Protein AF-A0A7S3LB18-F1 (afdb_monomer_lite)

pLDDT: mean 80.27, std 8.4, range [45.56, 90.56]

Radius of gyration: 12.72 Å; chains: 1; bounding box: 34×24×32 Å

Organism: NCBI:txid265554

Structure (mmCIF, N/CA/C/O backbone):
data_AF-A0A7S3LB18-F1
#
_entry.id   AF-A0A7S3LB18-F1
#
loop_
_atom_site.group_PDB
_atom_site.id
_atom_site.type_symbol
_atom_site.label_atom_id
_atom_site.label_alt_id
_atom_site.label_comp_id
_atom_site.label_asym_id
_atom_site.label_entity_id
_atom_site.label_seq_id
_atom_site.pdbx_PDB_ins_code
_atom_site.Cartn_x
_atom_site.Cartn_y
_atom_site.Cartn_z
_atom_site.occupancy
_atom_site.B_iso_or_equiv
_atom_site.auth_seq_id
_atom_site.auth_comp_id
_atom_site.auth_asym_id
_atom_site.auth_atom_id
_atom_site.pdbx_PDB_model_num
ATOM 1 N N . GLY A 1 1 ? -4.037 -10.717 -21.284 1.00 45.56 1 GLY A N 1
ATOM 2 C CA . GLY A 1 1 ? -3.456 -11.431 -20.132 1.00 45.56 1 GLY A CA 1
ATOM 3 C C . GLY A 1 1 ? -3.659 -10.676 -18.831 1.00 45.56 1 GLY A C 1
ATOM 4 O O . GLY A 1 1 ? -4.539 -11.046 -18.074 1.00 45.56 1 GLY A O 1
ATOM 5 N N . GLY A 1 2 ? -2.895 -9.603 -18.587 1.00 52.50 2 GLY A N 1
ATOM 6 C CA . GLY A 1 2 ? -2.781 -8.976 -17.255 1.00 52.50 2 GLY A CA 1
ATOM 7 C C . GLY A 1 2 ? -4.019 -8.276 -16.673 1.00 52.50 2 GLY A C 1
ATOM 8 O O . GLY A 1 2 ? -4.169 -8.262 -15.459 1.00 52.50 2 GLY A O 1
ATOM 9 N N . ALA A 1 3 ? -4.931 -7.747 -17.496 1.00 58.09 3 ALA A N 1
ATOM 10 C CA . ALA A 1 3 ? -6.098 -7.000 -17.000 1.00 58.09 3 ALA A CA 1
ATOM 11 C C . ALA A 1 3 ? -7.123 -7.873 -16.247 1.00 58.09 3 ALA A C 1
ATOM 13 O O . ALA A 1 3 ? -7.720 -7.418 -15.281 1.00 58.09 3 ALA A O 1
ATOM 14 N N . LYS A 1 4 ? -7.291 -9.143 -16.647 1.00 61.88 4 LYS A N 1
ATOM 15 C CA . LYS A 1 4 ? -8.237 -10.064 -15.988 1.00 61.88 4 LYS A CA 1
ATOM 16 C C . LYS A 1 4 ? -7.759 -10.493 -14.597 1.00 61.88 4 LYS A C 1
ATOM 18 O O . LYS A 1 4 ? -8.568 -10.642 -13.694 1.00 61.88 4 LYS A O 1
ATOM 23 N N . GLY A 1 5 ? -6.446 -10.662 -14.426 1.00 68.81 5 GLY A N 1
ATOM 24 C CA . GLY A 1 5 ? -5.862 -11.037 -13.136 1.00 68.81 5 GLY A CA 1
ATOM 25 C C . GLY A 1 5 ? -5.964 -9.919 -12.102 1.00 68.81 5 GLY A C 1
ATOM 26 O O . GLY A 1 5 ? -6.231 -10.196 -10.941 1.00 68.81 5 GLY A O 1
ATOM 27 N N . LEU A 1 6 ? -5.805 -8.658 -12.5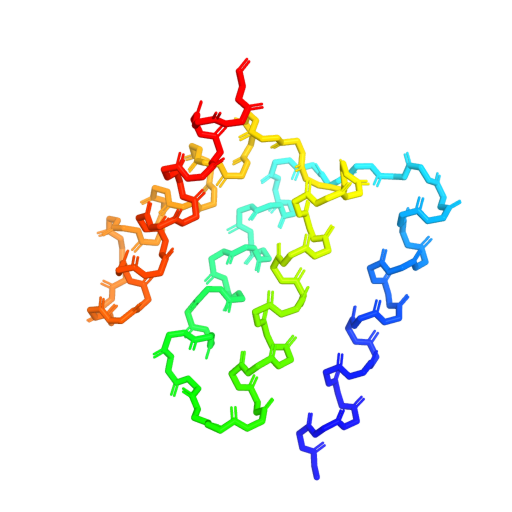20 1.00 71.44 6 LEU A N 1
ATOM 28 C CA . LEU A 1 6 ? -5.922 -7.537 -11.589 1.00 71.44 6 LEU A CA 1
ATOM 29 C C . LEU A 1 6 ? -7.367 -7.262 -11.160 1.00 71.44 6 LEU A C 1
ATOM 31 O O . LEU A 1 6 ? -7.590 -6.943 -9.997 1.00 71.44 6 LEU A O 1
ATOM 35 N N . GLY A 1 7 ? -8.332 -7.451 -12.067 1.00 77.31 7 GLY A N 1
ATOM 36 C CA . GLY A 1 7 ? -9.755 -7.378 -11.726 1.00 77.31 7 GLY A CA 1
ATOM 37 C C . GLY A 1 7 ? -10.140 -8.400 -10.654 1.00 77.31 7 GLY A C 1
ATOM 38 O O . GLY A 1 7 ? -10.771 -8.040 -9.669 1.00 77.31 7 GLY A O 1
ATOM 39 N N . LEU A 1 8 ? -9.647 -9.639 -10.762 1.00 81.06 8 LEU A N 1
ATOM 40 C CA . LEU A 1 8 ? -9.870 -10.660 -9.732 1.00 81.06 8 LEU A CA 1
ATOM 41 C C . LEU A 1 8 ? -9.276 -10.257 -8.370 1.00 81.06 8 LEU A C 1
ATOM 43 O O . LEU A 1 8 ? -9.883 -10.495 -7.332 1.00 81.06 8 LEU A O 1
ATOM 47 N N . VAL A 1 9 ? -8.095 -9.631 -8.355 1.00 81.44 9 VAL A N 1
ATOM 48 C CA . VAL A 1 9 ? -7.473 -9.144 -7.111 1.00 81.44 9 VAL A CA 1
ATOM 49 C C . VAL A 1 9 ? -8.319 -8.039 -6.468 1.00 81.44 9 VAL A C 1
ATOM 51 O O . VAL A 1 9 ? -8.518 -8.056 -5.254 1.00 81.44 9 VAL A O 1
ATOM 54 N N . GLN A 1 10 ? -8.857 -7.113 -7.267 1.00 81.69 10 GLN A N 1
ATOM 55 C CA . GLN A 1 10 ? -9.787 -6.088 -6.782 1.00 81.69 10 GLN A CA 1
ATOM 56 C C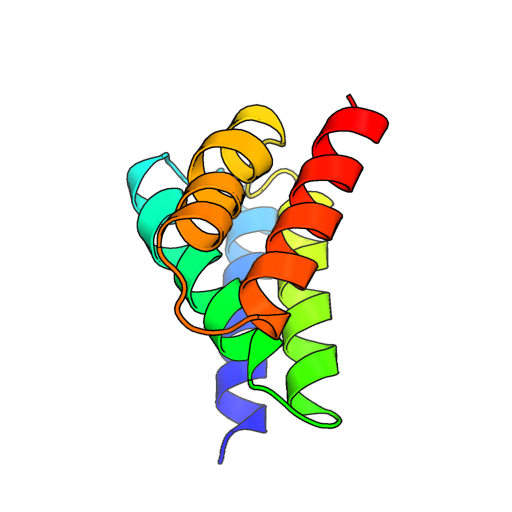 . GLN A 1 10 ? -11.065 -6.715 -6.213 1.00 81.69 10 GLN A C 1
ATOM 58 O O . GLN A 1 10 ? -11.468 -6.368 -5.105 1.00 81.69 10 GLN A O 1
ATOM 63 N N . GLU A 1 11 ? -11.665 -7.678 -6.917 1.00 85.19 11 GLU A N 1
ATOM 64 C CA . GLU A 1 11 ? -12.855 -8.403 -6.453 1.00 85.19 11 GLU A CA 1
ATOM 65 C C . GLU A 1 11 ? -12.613 -9.116 -5.118 1.00 85.19 11 GLU A C 1
ATOM 67 O O . GLU A 1 11 ? -13.455 -9.045 -4.223 1.00 85.19 11 GLU A O 1
ATOM 72 N N . VAL A 1 12 ? -11.446 -9.748 -4.943 1.00 86.50 12 VAL A N 1
ATOM 73 C CA . VAL A 1 12 ? -11.072 -10.380 -3.670 1.00 86.50 12 VAL A CA 1
ATOM 74 C C . VAL A 1 12 ? -10.993 -9.343 -2.552 1.00 86.50 12 VAL A C 1
ATOM 76 O O . VAL A 1 12 ? -11.564 -9.569 -1.489 1.00 86.50 12 VAL A O 1
ATOM 79 N N . PHE A 1 13 ? -10.350 -8.192 -2.764 1.00 85.62 13 PHE A N 1
ATOM 80 C CA . PHE A 1 13 ? -10.291 -7.161 -1.721 1.00 85.62 13 PHE A CA 1
ATOM 81 C C . PHE A 1 13 ? -11.660 -6.579 -1.392 1.00 85.62 13 PHE A C 1
ATOM 83 O O . PHE A 1 13 ? -11.980 -6.447 -0.213 1.00 85.62 13 PHE A O 1
ATOM 90 N N . HIS A 1 14 ? -12.501 -6.319 -2.392 1.00 83.88 14 HIS A N 1
ATOM 91 C CA . HIS A 1 14 ? -13.879 -5.895 -2.151 1.00 83.88 14 HIS A CA 1
ATOM 92 C C . HIS A 1 14 ? -14.676 -6.943 -1.370 1.00 83.88 14 HIS A C 1
ATOM 94 O O . HIS A 1 14 ? -15.427 -6.591 -0.461 1.00 83.88 14 HIS A O 1
ATOM 100 N N . PHE A 1 15 ? -14.482 -8.228 -1.666 1.00 87.25 15 PHE A N 1
ATOM 101 C CA . PHE A 1 15 ? -15.111 -9.311 -0.918 1.00 87.25 15 PHE A CA 1
ATOM 102 C C . PHE A 1 15 ? -14.647 -9.358 0.547 1.00 87.25 15 PHE A C 1
ATOM 104 O O . PHE A 1 15 ? -15.474 -9.517 1.445 1.00 87.25 15 PHE A O 1
ATOM 111 N N . LEU A 1 16 ? -13.344 -9.200 0.809 1.00 86.50 16 LEU A N 1
ATOM 112 C CA . LEU A 1 16 ? -12.800 -9.179 2.174 1.00 86.50 16 LEU A CA 1
ATOM 113 C C . LEU A 1 16 ? -13.300 -7.965 2.969 1.00 86.50 16 LEU A C 1
ATOM 115 O O . LEU A 1 16 ? -13.707 -8.114 4.121 1.00 86.50 16 LEU A O 1
ATOM 119 N N . VAL A 1 17 ? -13.351 -6.797 2.325 1.00 85.44 17 VAL A N 1
ATOM 120 C CA . VAL A 1 17 ? -13.941 -5.571 2.881 1.00 85.44 17 VAL A CA 1
ATOM 121 C C . VAL A 1 17 ? -15.409 -5.785 3.241 1.00 85.44 17 VAL A C 1
ATOM 123 O O . VAL A 1 17 ? -15.819 -5.477 4.356 1.00 85.44 17 VAL A O 1
ATOM 126 N N . ALA A 1 18 ? -16.203 -6.379 2.345 1.00 86.25 18 ALA A N 1
ATOM 127 C CA . ALA A 1 18 ? -17.619 -6.653 2.595 1.00 86.25 18 ALA A CA 1
ATOM 128 C C . ALA A 1 18 ? -17.853 -7.616 3.776 1.00 86.25 18 ALA A C 1
ATOM 130 O O . ALA A 1 18 ? -18.945 -7.657 4.340 1.00 86.25 18 ALA A O 1
ATOM 131 N N . ARG A 1 19 ? -16.834 -8.394 4.162 1.00 88.19 19 ARG A N 1
ATOM 132 C CA . ARG A 1 19 ? -16.850 -9.284 5.331 1.00 88.19 19 ARG A CA 1
ATOM 133 C C . ARG A 1 19 ? -16.354 -8.611 6.616 1.00 88.19 19 ARG A C 1
ATOM 135 O O . ARG A 1 19 ? -16.326 -9.283 7.643 1.00 88.19 19 ARG A O 1
ATOM 142 N N . GLY A 1 20 ? -15.951 -7.338 6.567 1.00 84.38 20 GLY A N 1
ATOM 143 C CA . GLY A 1 20 ? -15.359 -6.627 7.704 1.00 84.38 20 GLY A CA 1
ATOM 144 C C . GLY A 1 20 ? -14.040 -7.247 8.170 1.00 84.38 20 GLY A C 1
ATOM 145 O O . GLY A 1 20 ? -13.709 -7.186 9.351 1.00 84.38 20 GLY A O 1
ATOM 146 N N . ARG A 1 21 ? -13.320 -7.926 7.267 1.00 85.75 21 ARG A N 1
ATOM 147 C CA . ARG A 1 21 ? -12.058 -8.586 7.598 1.00 85.75 21 ARG A CA 1
ATOM 148 C C . ARG A 1 21 ? -10.917 -7.586 7.474 1.00 85.75 21 ARG A C 1
ATOM 150 O O . ARG A 1 21 ? -10.744 -6.996 6.415 1.00 85.75 21 ARG A O 1
ATOM 157 N N . GLU A 1 22 ? -10.084 -7.496 8.500 1.00 87.12 22 GLU A N 1
ATOM 158 C CA . GLU A 1 22 ? -8.772 -6.856 8.407 1.00 87.12 22 GLU A CA 1
ATOM 159 C C . GLU A 1 22 ? -7.701 -7.874 8.002 1.00 87.12 22 GLU A C 1
ATOM 161 O O . GLU A 1 22 ? -7.754 -9.039 8.407 1.00 87.12 22 GLU A O 1
ATOM 166 N N . LEU A 1 23 ? -6.702 -7.434 7.237 1.00 86.44 23 LEU A N 1
ATOM 167 C CA . LEU A 1 23 ? -5.484 -8.212 7.044 1.00 86.44 23 LEU A CA 1
ATOM 168 C C . LEU A 1 23 ? -4.647 -8.203 8.327 1.00 86.44 23 LEU A C 1
ATOM 170 O O . LEU A 1 23 ? -4.477 -7.161 8.981 1.00 86.44 23 LEU A O 1
ATOM 174 N N . ASP A 1 24 ? -4.093 -9.365 8.658 1.00 86.44 24 ASP A N 1
ATOM 175 C CA . ASP A 1 24 ? -3.130 -9.489 9.747 1.00 86.44 24 ASP A CA 1
ATOM 176 C C . ASP A 1 24 ? -1.727 -9.006 9.329 1.00 86.44 24 ASP A C 1
ATOM 178 O O . ASP A 1 24 ? -1.472 -8.638 8.176 1.00 86.44 24 ASP A O 1
ATOM 182 N N . ASP A 1 25 ? -0.800 -8.967 10.286 1.00 83.81 25 ASP A N 1
ATOM 183 C CA . ASP A 1 25 ? 0.553 -8.460 10.051 1.00 83.81 25 ASP A CA 1
ATOM 184 C C . ASP A 1 25 ? 1.320 -9.315 9.026 1.00 83.81 25 ASP A C 1
ATOM 186 O O . ASP A 1 25 ? 2.077 -8.773 8.217 1.00 83.81 25 ASP A O 1
ATOM 190 N N . ALA A 1 26 ? 1.115 -10.637 9.016 1.00 87.19 26 ALA A N 1
ATOM 191 C CA . ALA A 1 26 ? 1.796 -11.549 8.098 1.00 87.19 26 ALA A CA 1
ATOM 192 C C . ALA A 1 26 ? 1.306 -11.355 6.659 1.00 87.19 26 ALA A C 1
ATOM 194 O O . ALA A 1 26 ? 2.110 -11.255 5.728 1.00 87.19 26 ALA A O 1
ATOM 195 N N . GLU A 1 27 ? -0.004 -11.224 6.479 1.00 87.44 27 GLU A N 1
ATOM 196 C CA . GLU A 1 27 ? -0.623 -10.911 5.197 1.00 87.44 27 GLU A CA 1
ATOM 197 C C . GLU A 1 27 ? -0.168 -9.545 4.683 1.00 87.44 27 GLU A C 1
ATOM 199 O O . GLU A 1 27 ? 0.222 -9.422 3.519 1.00 87.44 27 GLU A O 1
ATOM 204 N N . CYS A 1 28 ? -0.129 -8.531 5.553 1.00 84.94 28 CYS A N 1
ATOM 205 C CA . CYS A 1 28 ? 0.357 -7.197 5.203 1.00 84.94 28 CYS A CA 1
ATOM 206 C C . CYS A 1 28 ? 1.827 -7.212 4.762 1.00 84.94 28 CYS A C 1
ATOM 208 O O . CYS A 1 28 ? 2.164 -6.583 3.756 1.00 84.94 28 CYS A O 1
ATOM 210 N N . MET A 1 29 ? 2.693 -7.949 5.469 1.00 84.81 29 MET A N 1
ATOM 211 C CA . MET A 1 29 ? 4.123 -8.067 5.145 1.00 84.81 29 MET A CA 1
ATOM 212 C C . MET A 1 29 ? 4.391 -8.703 3.781 1.00 84.81 29 MET A C 1
ATOM 214 O O . MET A 1 29 ? 5.428 -8.434 3.176 1.00 84.81 29 MET A O 1
ATOM 218 N N . ILE A 1 30 ? 3.485 -9.544 3.289 1.00 86.31 30 ILE A N 1
ATOM 219 C CA . ILE A 1 30 ? 3.633 -10.203 1.988 1.00 86.31 30 ILE A CA 1
ATOM 220 C C . ILE A 1 30 ? 2.992 -9.349 0.896 1.00 86.31 30 ILE A C 1
ATOM 222 O O . ILE A 1 30 ? 3.613 -9.025 -0.119 1.00 86.31 30 ILE A O 1
ATOM 226 N N . LEU A 1 31 ? 1.729 -8.990 1.105 1.00 84.94 31 LEU A N 1
ATOM 227 C CA . LEU A 1 31 ? 0.864 -8.456 0.069 1.00 84.94 31 LEU A CA 1
ATOM 228 C C . LEU A 1 31 ? 1.234 -7.016 -0.300 1.00 84.94 31 LEU A C 1
ATOM 230 O O . LEU A 1 31 ? 1.293 -6.671 -1.481 1.00 84.94 31 LEU A O 1
ATOM 234 N N . ILE A 1 32 ? 1.511 -6.173 0.696 1.00 84.94 32 ILE A N 1
ATOM 235 C CA . ILE A 1 32 ? 1.726 -4.742 0.465 1.00 84.94 32 ILE A CA 1
ATOM 236 C C . ILE A 1 32 ? 3.061 -4.466 -0.220 1.00 84.94 32 ILE A C 1
ATOM 238 O O . ILE A 1 32 ? 3.047 -3.789 -1.254 1.00 84.94 32 ILE A O 1
ATOM 242 N N . PRO A 1 33 ? 4.198 -5.018 0.246 1.00 87.50 33 PRO A N 1
ATOM 243 C CA . PRO A 1 33 ? 5.454 -4.854 -0.467 1.00 87.50 33 PRO A CA 1
ATOM 244 C C . PRO A 1 33 ? 5.377 -5.359 -1.904 1.00 87.50 33 PRO A C 1
ATOM 246 O O . PRO A 1 33 ? 5.817 -4.669 -2.820 1.00 87.50 33 PRO A O 1
ATOM 249 N N . PHE A 1 34 ? 4.730 -6.508 -2.126 1.00 87.19 34 PHE A N 1
ATOM 250 C CA . PHE A 1 34 ? 4.528 -7.040 -3.469 1.00 87.19 34 PHE A CA 1
ATOM 251 C C . PHE A 1 34 ? 3.759 -6.064 -4.373 1.00 87.19 34 PHE A C 1
ATOM 253 O O . PHE A 1 34 ? 4.202 -5.782 -5.489 1.00 87.19 34 PHE A O 1
ATOM 260 N N . LEU A 1 35 ? 2.630 -5.525 -3.907 1.00 85.44 35 LEU A N 1
ATOM 261 C CA . LEU A 1 35 ? 1.810 -4.597 -4.689 1.00 85.44 35 LEU A CA 1
ATOM 262 C C . LEU A 1 35 ? 2.558 -3.300 -5.009 1.00 85.44 35 LEU A C 1
ATOM 264 O O . LEU A 1 35 ? 2.524 -2.851 -6.155 1.00 85.44 35 LEU A O 1
ATOM 268 N N . ILE A 1 36 ? 3.278 -2.733 -4.038 1.00 86.50 36 ILE A N 1
ATOM 269 C CA . ILE A 1 36 ? 4.064 -1.508 -4.234 1.00 86.50 36 ILE A CA 1
ATOM 270 C C . ILE A 1 36 ? 5.211 -1.748 -5.224 1.00 86.50 36 ILE A C 1
ATOM 272 O O . ILE A 1 36 ? 5.427 -0.931 -6.120 1.00 86.50 36 ILE A O 1
ATOM 276 N N . GLU A 1 37 ? 5.912 -2.878 -5.124 1.00 86.81 37 GLU A N 1
ATOM 277 C CA . GLU A 1 37 ? 6.985 -3.252 -6.054 1.00 86.81 37 GLU A CA 1
ATOM 278 C C . GLU A 1 37 ? 6.468 -3.393 -7.488 1.00 86.81 37 GLU A C 1
ATOM 280 O O . GLU A 1 37 ? 7.032 -2.836 -8.438 1.00 86.81 37 GLU A O 1
ATOM 285 N N . LYS A 1 38 ? 5.336 -4.087 -7.662 1.00 85.44 38 LYS A N 1
ATOM 286 C CA . LYS A 1 38 ? 4.702 -4.210 -8.979 1.00 85.44 38 LYS A CA 1
ATOM 287 C C . LYS A 1 38 ? 4.208 -2.862 -9.493 1.00 85.44 38 LYS A C 1
ATOM 289 O O . LYS A 1 38 ? 4.392 -2.582 -10.677 1.00 85.44 38 LYS A O 1
ATOM 294 N N . ALA A 1 39 ? 3.660 -2.007 -8.632 1.00 83.50 39 ALA A N 1
ATOM 295 C CA . ALA A 1 39 ? 3.178 -0.681 -9.010 1.00 83.50 39 ALA A CA 1
ATOM 296 C C . ALA A 1 39 ? 4.325 0.254 -9.418 1.00 83.50 39 ALA A C 1
ATOM 298 O O . ALA A 1 39 ? 4.211 0.976 -10.409 1.00 83.50 39 ALA A O 1
ATOM 299 N N . GLY A 1 40 ? 5.456 0.201 -8.708 1.00 81.62 40 GLY A N 1
ATOM 300 C CA . GLY A 1 40 ? 6.651 0.990 -9.007 1.00 81.62 40 GLY A CA 1
ATOM 301 C C . GLY A 1 40 ? 7.287 0.647 -10.360 1.00 81.62 40 GLY A C 1
ATOM 302 O O . GLY A 1 40 ? 7.840 1.529 -11.024 1.00 81.62 40 GLY A O 1
ATOM 303 N N . GLY A 1 41 ? 7.186 -0.615 -10.791 1.00 80.50 41 GLY A N 1
ATOM 304 C CA . GLY A 1 41 ? 7.655 -1.084 -12.101 1.00 80.50 41 GLY A CA 1
ATOM 305 C C . GLY A 1 41 ? 6.630 -0.976 -13.240 1.00 80.50 41 GLY A C 1
ATOM 306 O O . GLY A 1 41 ? 7.006 -1.040 -14.414 1.00 80.50 41 GLY A O 1
ATOM 307 N N . ALA A 1 42 ? 5.345 -0.810 -12.920 1.00 82.88 42 ALA A N 1
ATOM 308 C CA . ALA A 1 42 ? 4.247 -0.803 -13.883 1.00 82.88 42 ALA A CA 1
ATOM 309 C C . ALA A 1 42 ? 4.186 0.474 -14.744 1.00 82.88 42 ALA A C 1
ATOM 311 O O . ALA A 1 42 ? 4.592 1.564 -14.333 1.00 82.88 42 ALA A O 1
ATOM 312 N N . LYS A 1 43 ? 3.618 0.355 -15.953 1.00 80.12 43 LYS A N 1
ATOM 313 C CA . LYS A 1 43 ? 3.364 1.476 -16.877 1.00 80.12 43 LYS A CA 1
ATOM 314 C C . LYS A 1 43 ? 1.915 1.468 -17.373 1.00 80.12 43 LYS A C 1
ATOM 316 O O . LYS A 1 43 ? 1.321 0.403 -17.543 1.00 80.12 43 LYS A O 1
ATOM 321 N N . GLY A 1 44 ? 1.385 2.659 -17.661 1.00 80.00 44 GLY A N 1
ATOM 322 C CA . GLY A 1 44 ? 0.034 2.857 -18.197 1.00 80.00 44 GLY A CA 1
ATOM 323 C C . GLY A 1 44 ? -1.052 2.265 -17.295 1.00 80.00 44 GLY A C 1
ATOM 324 O O . GLY A 1 44 ? -0.881 2.209 -16.082 1.00 80.00 44 GLY A O 1
ATOM 325 N N . ARG A 1 45 ? -2.114 1.729 -17.908 1.00 73.81 45 ARG A N 1
ATOM 326 C CA . ARG A 1 45 ? -3.306 1.197 -17.217 1.00 73.81 45 ARG A CA 1
ATOM 327 C C . ARG A 1 45 ? -3.018 0.193 -16.096 1.00 73.81 45 ARG A C 1
ATOM 329 O O . ARG A 1 45 ? -3.764 0.121 -15.133 1.00 73.81 45 ARG A O 1
ATOM 336 N N . PHE A 1 46 ? -1.937 -0.581 -16.198 1.00 75.44 46 PHE A N 1
ATOM 337 C CA . PHE A 1 46 ? -1.575 -1.552 -15.161 1.00 75.44 46 PHE A CA 1
ATOM 338 C C . PHE A 1 46 ? -1.096 -0.874 -13.869 1.00 75.44 46 PHE A C 1
ATOM 340 O O . PHE A 1 46 ? -1.335 -1.383 -12.780 1.00 75.44 46 PHE A O 1
ATOM 347 N N . ARG A 1 47 ? -0.443 0.289 -13.988 1.00 78.69 47 ARG A N 1
ATOM 348 C CA . ARG A 1 47 ? -0.063 1.112 -12.837 1.00 78.69 47 ARG A CA 1
ATOM 349 C C . ARG A 1 47 ? -1.300 1.712 -12.181 1.00 78.69 47 ARG A C 1
ATOM 351 O O . ARG A 1 47 ? -1.397 1.663 -10.963 1.00 78.69 47 ARG A O 1
ATOM 358 N N . ASP A 1 48 ? -2.231 2.227 -12.978 1.00 80.62 48 ASP A N 1
ATOM 359 C CA . ASP A 1 48 ? -3.442 2.880 -12.470 1.00 80.62 48 ASP A CA 1
ATOM 360 C C . ASP A 1 48 ? -4.292 1.902 -11.651 1.00 80.62 48 ASP A C 1
ATOM 362 O O . ASP A 1 48 ? -4.637 2.189 -10.510 1.00 80.62 48 ASP A O 1
ATOM 366 N N . SER A 1 49 ? -4.512 0.690 -12.167 1.00 78.19 49 SER A N 1
ATOM 367 C CA . SER A 1 49 ? -5.260 -0.342 -11.443 1.00 78.19 49 SER A CA 1
ATOM 368 C C . SER A 1 49 ? -4.532 -0.850 -10.184 1.00 78.19 49 SER A C 1
ATOM 370 O O . SER A 1 49 ? -5.172 -1.218 -9.201 1.00 78.19 49 SER A O 1
ATOM 372 N N . LEU A 1 50 ? -3.192 -0.843 -10.158 1.00 76.6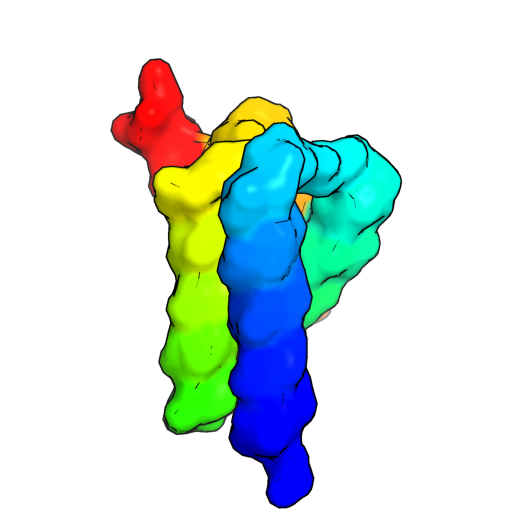9 50 LEU A N 1
ATOM 373 C CA . LEU A 1 50 ? -2.433 -1.154 -8.939 1.00 76.69 50 LEU A CA 1
ATOM 374 C C . LEU A 1 50 ? -2.528 -0.034 -7.895 1.00 76.69 50 LEU A C 1
ATOM 376 O O . LEU A 1 50 ? -2.628 -0.319 -6.704 1.00 76.69 50 LEU A O 1
ATOM 380 N N . LEU A 1 51 ? -2.523 1.229 -8.322 1.00 78.00 51 LEU A N 1
ATOM 381 C CA . LEU A 1 51 ? -2.742 2.365 -7.425 1.00 78.00 51 LEU A CA 1
ATOM 382 C C . LEU A 1 51 ? -4.165 2.364 -6.858 1.00 78.00 51 LEU A C 1
ATOM 384 O O . LEU A 1 51 ? -4.351 2.678 -5.685 1.00 78.00 51 LEU A O 1
ATOM 388 N N . GLU A 1 52 ? -5.152 1.949 -7.649 1.00 82.62 52 GLU A N 1
ATOM 389 C CA . GLU A 1 52 ? -6.529 1.755 -7.195 1.00 82.62 52 GLU A CA 1
ATOM 390 C C . GLU A 1 52 ? -6.625 0.663 -6.122 1.00 82.62 52 GLU A C 1
ATOM 392 O O . GLU A 1 52 ? -7.221 0.891 -5.073 1.00 82.62 52 GLU A O 1
ATOM 397 N N . ILE A 1 53 ? -5.951 -0.478 -6.314 1.00 79.12 53 ILE A N 1
ATOM 398 C CA . ILE A 1 53 ? -5.844 -1.522 -5.282 1.00 79.12 53 ILE A CA 1
ATOM 399 C C . ILE A 1 53 ? -5.253 -0.953 -3.987 1.00 79.12 53 ILE A C 1
ATOM 401 O O . ILE A 1 53 ? -5.802 -1.162 -2.909 1.00 79.12 53 ILE A O 1
ATOM 405 N N . VAL A 1 54 ? -4.153 -0.204 -4.081 1.00 76.75 54 VAL A N 1
ATOM 406 C CA . VAL A 1 54 ? -3.527 0.420 -2.908 1.00 76.75 54 VAL A CA 1
ATOM 407 C C . VAL A 1 54 ? -4.469 1.427 -2.231 1.00 76.75 54 VAL A C 1
ATOM 409 O O . VAL A 1 54 ? -4.484 1.527 -1.005 1.00 76.75 54 VAL A O 1
ATOM 412 N N . SER A 1 55 ? -5.294 2.139 -3.002 1.00 78.56 55 SER A N 1
ATOM 413 C CA . SER A 1 55 ? -6.332 3.030 -2.473 1.00 78.56 55 SER A CA 1
ATOM 414 C C . SER A 1 55 ? -7.425 2.268 -1.717 1.00 78.56 55 SER A C 1
ATOM 416 O O . SER A 1 55 ? -7.811 2.677 -0.620 1.00 78.56 55 SER A O 1
ATOM 418 N N . VAL A 1 56 ? -7.883 1.125 -2.242 1.00 77.25 56 VAL A N 1
ATOM 419 C CA . VAL A 1 56 ? -8.863 0.253 -1.566 1.00 77.25 56 VAL A CA 1
ATOM 420 C C . VAL A 1 56 ? -8.318 -0.241 -0.226 1.00 77.25 56 VAL A C 1
ATOM 422 O O . VAL A 1 56 ? -9.029 -0.172 0.775 1.00 77.25 56 VAL A O 1
ATOM 425 N N . LEU A 1 57 ? -7.041 -0.645 -0.178 1.00 75.38 57 LEU A N 1
ATOM 426 C CA . LEU A 1 57 ? -6.386 -1.081 1.065 1.00 75.38 57 LEU A CA 1
ATOM 427 C C . LEU A 1 57 ? -6.395 0.008 2.150 1.00 75.38 57 LEU A C 1
ATOM 429 O O . LEU A 1 57 ? -6.496 -0.318 3.328 1.00 75.38 57 LEU A O 1
ATOM 433 N N . ARG A 1 58 ? -6.309 1.287 1.754 1.00 74.88 58 ARG A N 1
ATOM 434 C CA . ARG A 1 58 ? -6.322 2.445 2.665 1.00 74.88 58 ARG A CA 1
ATOM 435 C C . ARG A 1 58 ? -7.714 2.843 3.134 1.00 74.88 58 ARG A C 1
ATOM 437 O O . ARG A 1 58 ? -7.898 3.166 4.298 1.00 74.88 58 ARG A O 1
ATOM 444 N N . THR A 1 59 ? -8.661 2.911 2.206 1.00 71.00 59 THR A N 1
ATOM 445 C CA . THR A 1 59 ? -9.954 3.587 2.416 1.00 71.00 59 THR A CA 1
ATOM 446 C C . THR A 1 59 ? -10.986 2.726 3.129 1.00 71.00 59 THR A C 1
ATOM 448 O O . THR A 1 59 ? -11.890 3.267 3.752 1.00 71.00 59 THR A O 1
ATOM 451 N N . HIS A 1 60 ? -10.858 1.403 3.047 1.00 66.56 60 HIS A N 1
ATOM 452 C CA . HIS A 1 60 ? -11.868 0.470 3.547 1.00 66.56 60 HIS A CA 1
ATOM 453 C C . HIS A 1 60 ? -11.423 -0.285 4.807 1.00 66.56 60 HIS A C 1
ATOM 455 O O . HIS A 1 60 ? -11.923 -1.374 5.067 1.00 66.56 60 HIS A O 1
ATOM 461 N N . GLU A 1 61 ? -10.432 0.243 5.536 1.00 69.25 61 GLU A N 1
ATOM 462 C CA . GLU A 1 61 ? -9.859 -0.342 6.765 1.00 69.25 61 GLU A CA 1
ATOM 463 C C . GLU A 1 61 ? -9.330 -1.784 6.636 1.00 69.25 61 GLU A C 1
ATOM 465 O O . GLU A 1 61 ? -8.860 -2.363 7.612 1.00 69.25 61 GLU A O 1
ATOM 470 N N . LEU A 1 62 ? -9.300 -2.347 5.421 1.00 82.25 62 LEU A N 1
ATOM 471 C CA . LEU A 1 62 ? -8.756 -3.677 5.138 1.00 82.25 62 LEU A CA 1
ATOM 472 C C . LEU A 1 62 ? -7.308 -3.794 5.629 1.00 82.25 62 LEU A C 1
ATOM 474 O O . LEU A 1 62 ? -6.894 -4.856 6.089 1.00 82.25 62 LEU A O 1
ATOM 478 N N . VAL A 1 63 ? -6.552 -2.692 5.571 1.00 80.31 63 VAL A N 1
ATOM 479 C CA . VAL A 1 63 ? -5.271 -2.557 6.261 1.00 80.31 63 VAL A CA 1
ATOM 480 C C . VAL A 1 63 ? -5.292 -1.305 7.132 1.00 80.31 63 VAL A C 1
ATOM 482 O O . VAL A 1 63 ? -5.237 -0.193 6.602 1.00 80.31 63 VAL A O 1
ATOM 485 N N . PRO A 1 64 ? -5.296 -1.452 8.467 1.00 76.50 64 PRO A N 1
ATOM 486 C CA . PRO A 1 64 ? -5.185 -0.316 9.368 1.00 76.50 64 PRO A CA 1
ATOM 487 C C . PRO A 1 64 ? -3.945 0.531 9.060 1.00 76.50 64 PRO A C 1
ATOM 489 O O . PRO A 1 64 ? -2.855 -0.009 8.846 1.00 76.50 64 PRO A O 1
ATOM 492 N N . ALA A 1 65 ? -4.073 1.860 9.111 1.00 74.19 65 ALA A N 1
ATOM 493 C CA . ALA A 1 65 ? -2.968 2.788 8.831 1.00 74.19 65 ALA A CA 1
ATOM 494 C C . ALA A 1 65 ? -1.713 2.498 9.683 1.00 74.19 65 ALA A C 1
ATOM 496 O O . ALA A 1 65 ? -0.587 2.546 9.182 1.00 74.19 65 ALA A O 1
ATOM 497 N N . LYS A 1 66 ? -1.921 2.072 10.941 1.00 73.88 66 LYS A N 1
ATOM 498 C CA . LYS A 1 66 ? -0.878 1.620 11.883 1.00 73.88 66 LYS A CA 1
ATOM 499 C C . LYS A 1 66 ? -0.047 0.424 11.391 1.00 73.88 66 LYS A C 1
ATOM 501 O O . LYS A 1 66 ? 1.059 0.226 11.879 1.00 73.88 66 LYS A O 1
ATOM 506 N N . ARG A 1 67 ? -0.566 -0.372 10.449 1.00 76.00 67 ARG A N 1
ATOM 507 C CA . ARG A 1 67 ? 0.137 -1.489 9.794 1.00 76.00 67 ARG A CA 1
ATOM 508 C C . ARG A 1 67 ? 0.682 -1.068 8.431 1.00 76.00 67 ARG A C 1
ATOM 510 O O . ARG A 1 67 ? 1.828 -1.365 8.108 1.00 76.00 67 ARG A O 1
ATOM 517 N N . LEU A 1 68 ? -0.105 -0.333 7.643 1.00 75.44 68 LEU A N 1
ATOM 518 C CA . LEU A 1 68 ? 0.254 0.045 6.274 1.00 75.44 68 LEU A CA 1
ATOM 519 C C . LEU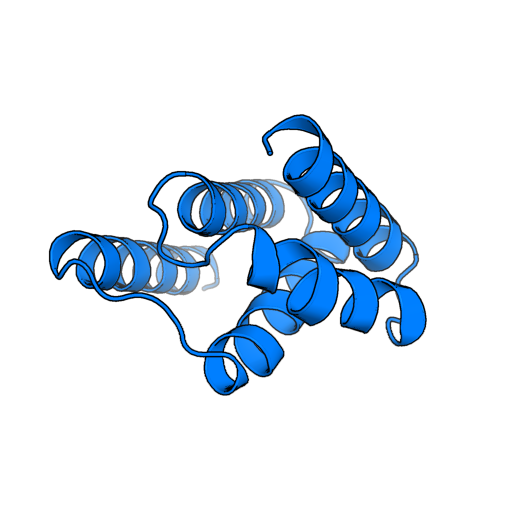 A 1 68 ? 1.580 0.822 6.189 1.00 75.44 68 LEU A C 1
ATOM 521 O O . LEU A 1 68 ? 2.436 0.487 5.365 1.00 75.44 68 LEU A O 1
ATOM 525 N N . GLY A 1 69 ? 1.761 1.831 7.046 1.00 74.50 69 GLY A N 1
ATOM 526 C CA . GLY A 1 69 ? 2.991 2.626 7.090 1.00 74.50 69 GLY A CA 1
ATOM 527 C C . GLY A 1 69 ? 4.193 1.811 7.593 1.00 74.50 69 GLY A C 1
ATOM 528 O O . GLY A 1 69 ? 5.100 1.529 6.806 1.00 74.50 69 GLY A O 1
ATOM 529 N N . PRO A 1 70 ? 4.203 1.383 8.869 1.00 70.25 70 PRO A N 1
ATOM 530 C CA . PRO A 1 70 ? 5.365 0.738 9.485 1.00 70.25 70 PRO A CA 1
ATOM 531 C C . PRO A 1 70 ? 5.715 -0.642 8.919 1.00 70.25 70 PRO A C 1
ATOM 533 O O . PRO A 1 70 ? 6.890 -0.975 8.827 1.00 70.25 70 PRO A O 1
ATOM 536 N N . ILE A 1 71 ? 4.725 -1.457 8.543 1.00 72.62 71 ILE A N 1
ATOM 537 C CA . ILE A 1 71 ? 4.959 -2.850 8.126 1.00 72.62 71 ILE A CA 1
ATOM 538 C C . ILE A 1 71 ? 5.138 -2.931 6.609 1.00 72.62 71 ILE A C 1
ATOM 540 O O . ILE A 1 71 ? 6.079 -3.549 6.110 1.00 72.62 71 ILE A O 1
ATOM 544 N N . GLY A 1 72 ? 4.239 -2.290 5.861 1.00 77.69 72 GLY A N 1
ATOM 545 C CA . GLY A 1 72 ? 4.246 -2.342 4.403 1.00 77.69 72 GLY A CA 1
ATOM 546 C C . GLY A 1 72 ? 5.271 -1.398 3.783 1.00 77.69 72 GLY A C 1
ATOM 547 O O . GLY A 1 72 ? 6.152 -1.827 3.036 1.00 77.69 72 GLY A O 1
ATOM 548 N N . CYS A 1 73 ? 5.161 -0.103 4.083 1.00 83.25 73 CYS A N 1
ATOM 549 C CA . CYS A 1 73 ? 5.936 0.921 3.383 1.00 83.25 73 CYS A CA 1
ATOM 550 C C . C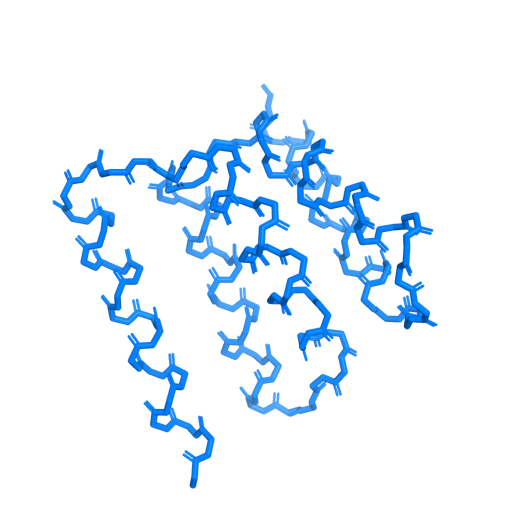YS A 1 73 ? 7.416 0.912 3.780 1.00 83.25 73 CYS A C 1
ATOM 552 O O . CYS A 1 73 ? 8.269 0.937 2.893 1.00 83.25 73 CYS A O 1
ATOM 554 N N . VAL A 1 74 ? 7.738 0.823 5.076 1.00 85.00 74 VAL A N 1
ATOM 555 C CA . VAL A 1 74 ? 9.140 0.807 5.551 1.00 85.00 74 VAL A CA 1
ATOM 556 C C . VAL A 1 74 ? 9.917 -0.370 4.957 1.00 85.00 74 VAL A C 1
ATOM 558 O O . VAL A 1 74 ? 11.016 -0.176 4.444 1.00 85.00 74 VAL A O 1
ATOM 561 N N . SER A 1 75 ? 9.313 -1.563 4.908 1.00 85.75 75 SER A N 1
ATOM 562 C CA . SER A 1 75 ? 9.931 -2.753 4.307 1.00 85.75 75 SER A CA 1
ATOM 563 C C . SER A 1 75 ? 10.355 -2.520 2.848 1.00 85.75 75 SER A C 1
ATOM 565 O O . SER A 1 75 ? 11.464 -2.880 2.451 1.00 85.75 75 SER A O 1
ATOM 567 N N . VAL A 1 76 ? 9.517 -1.848 2.050 1.00 87.88 76 VAL A N 1
ATOM 568 C CA . VAL A 1 76 ? 9.849 -1.498 0.656 1.00 87.88 76 VAL A CA 1
ATOM 569 C C . VAL A 1 76 ? 10.917 -0.410 0.590 1.00 87.88 76 VAL A C 1
ATOM 571 O O . VAL A 1 76 ? 11.821 -0.501 -0.240 1.00 87.88 76 VAL A O 1
ATOM 574 N N . ILE A 1 77 ? 10.833 0.613 1.444 1.00 89.12 77 ILE A N 1
ATOM 575 C CA . ILE A 1 77 ? 11.809 1.712 1.484 1.00 89.12 77 ILE A CA 1
ATOM 576 C C . ILE A 1 77 ? 13.217 1.168 1.747 1.00 89.12 77 ILE A C 1
ATOM 578 O O . ILE A 1 77 ? 14.153 1.552 1.046 1.00 89.12 77 ILE A O 1
ATOM 582 N N . GLU A 1 78 ? 13.356 0.255 2.707 1.00 88.06 78 GLU A N 1
ATOM 583 C CA . GLU A 1 78 ? 14.649 -0.303 3.106 1.00 88.06 78 GLU A CA 1
ATOM 584 C C . GLU A 1 78 ? 15.196 -1.332 2.112 1.00 88.06 78 GLU A C 1
ATOM 586 O O . GLU A 1 78 ? 16.405 -1.388 1.888 1.00 88.06 78 GLU A O 1
ATOM 591 N N . ARG A 1 79 ? 14.328 -2.170 1.527 1.00 88.25 79 ARG A N 1
ATOM 592 C CA . ARG A 1 79 ? 14.764 -3.394 0.829 1.00 88.25 79 ARG A CA 1
ATOM 593 C C . ARG A 1 79 ? 14.633 -3.340 -0.687 1.00 88.25 79 ARG A C 1
ATOM 595 O O . ARG A 1 79 ? 15.292 -4.117 -1.376 1.00 88.25 79 ARG A O 1
ATOM 602 N N . SER A 1 80 ? 13.794 -2.458 -1.229 1.00 87.00 80 SER A N 1
ATOM 603 C CA . SER A 1 80 ? 13.550 -2.427 -2.671 1.00 87.00 80 SER A CA 1
ATOM 604 C C . SER A 1 80 ? 14.768 -1.924 -3.437 1.00 87.00 80 SER A C 1
ATOM 606 O O . SER A 1 80 ? 15.290 -0.843 -3.162 1.00 87.00 80 SER A O 1
ATOM 608 N N . GLY A 1 81 ? 15.160 -2.639 -4.494 1.00 87.56 81 GLY A N 1
ATOM 609 C CA . GLY A 1 81 ? 16.130 -2.151 -5.480 1.00 87.56 81 GLY A CA 1
ATOM 610 C C . GLY A 1 81 ? 15.562 -1.071 -6.413 1.00 87.56 81 GLY A C 1
ATOM 611 O O . GLY A 1 81 ? 16.320 -0.344 -7.058 1.00 87.56 81 GLY A O 1
ATOM 612 N N . HIS A 1 82 ? 14.237 -0.910 -6.475 1.00 87.81 82 HIS A N 1
ATOM 613 C CA . HIS A 1 82 ? 13.565 -0.044 -7.437 1.00 87.81 82 HIS A CA 1
ATOM 614 C C . HIS A 1 82 ? 13.251 1.336 -6.842 1.00 87.81 82 HIS A C 1
ATOM 616 O O . HIS A 1 82 ? 12.331 1.502 -6.046 1.00 87.81 82 HIS A O 1
ATOM 622 N N . ALA A 1 83 ? 13.952 2.376 -7.309 1.00 88.56 83 ALA A N 1
ATOM 623 C CA . ALA A 1 83 ? 13.757 3.758 -6.844 1.00 88.56 83 ALA A CA 1
ATOM 624 C C . ALA A 1 83 ? 12.293 4.242 -6.916 1.00 88.56 83 ALA A C 1
ATOM 626 O O . ALA A 1 83 ? 11.832 4.965 -6.035 1.00 88.56 83 ALA A O 1
ATOM 627 N N . LYS A 1 84 ? 11.540 3.810 -7.935 1.00 87.81 84 LYS A N 1
ATOM 628 C CA . LYS A 1 84 ? 10.116 4.147 -8.084 1.00 87.81 84 LYS A CA 1
ATOM 629 C C . LYS A 1 84 ? 9.228 3.465 -7.043 1.00 87.81 84 LYS A C 1
ATOM 631 O O . LYS A 1 84 ? 8.289 4.095 -6.571 1.00 87.81 84 LYS A O 1
ATOM 636 N N . ALA A 1 85 ? 9.529 2.219 -6.678 1.00 87.44 85 ALA A N 1
ATOM 637 C CA . ALA A 1 85 ? 8.805 1.510 -5.625 1.00 87.44 85 ALA A CA 1
ATOM 638 C C . ALA A 1 85 ? 9.078 2.153 -4.260 1.00 87.44 85 ALA A C 1
ATOM 640 O O . ALA A 1 85 ? 8.133 2.445 -3.534 1.00 87.44 85 ALA A O 1
ATOM 641 N N . ARG A 1 86 ? 10.343 2.500 -3.966 1.00 90.56 86 ARG A N 1
ATOM 642 C CA . ARG A 1 86 ? 10.706 3.261 -2.755 1.00 90.56 86 ARG A CA 1
ATOM 643 C C . ARG A 1 86 ? 9.986 4.608 -2.679 1.00 90.56 86 ARG A C 1
ATOM 645 O O . ARG A 1 86 ? 9.420 4.943 -1.648 1.00 90.56 86 ARG A O 1
ATOM 652 N N . SER A 1 87 ? 9.958 5.364 -3.779 1.00 89.31 87 SER A N 1
ATOM 653 C CA . SER A 1 87 ? 9.259 6.655 -3.830 1.00 89.31 87 SER A CA 1
ATOM 654 C C . SER A 1 87 ? 7.752 6.512 -3.596 1.00 89.31 87 SER A C 1
ATOM 656 O O . SER A 1 87 ? 7.187 7.291 -2.831 1.00 89.31 87 SER A O 1
ATOM 658 N N . LEU A 1 88 ? 7.116 5.502 -4.199 1.00 86.44 88 LEU A N 1
ATOM 659 C CA . LEU A 1 88 ? 5.702 5.207 -3.969 1.00 86.44 88 LEU A CA 1
ATOM 660 C C . LEU A 1 88 ? 5.443 4.797 -2.511 1.00 86.44 88 LEU A C 1
ATOM 662 O O . LEU A 1 88 ? 4.508 5.301 -1.899 1.00 86.44 88 LEU A O 1
ATOM 666 N N . ALA A 1 89 ? 6.292 3.944 -1.934 1.00 88.19 89 ALA A N 1
ATOM 667 C CA . ALA A 1 89 ? 6.203 3.550 -0.530 1.00 88.19 89 ALA A CA 1
ATOM 668 C C . ALA A 1 89 ? 6.302 4.759 0.414 1.00 88.19 89 ALA A C 1
ATOM 670 O O . ALA A 1 89 ? 5.492 4.878 1.329 1.00 88.19 89 ALA A O 1
ATOM 671 N N . CYS A 1 90 ? 7.225 5.697 0.166 1.00 88.06 90 CYS A N 1
ATOM 672 C CA . CYS A 1 90 ? 7.313 6.937 0.942 1.00 88.06 90 CYS A CA 1
ATOM 673 C C . CYS A 1 90 ? 6.020 7.759 0.868 1.00 88.06 90 CYS A C 1
ATOM 675 O O . CYS A 1 90 ? 5.540 8.224 1.897 1.00 88.06 90 CYS A O 1
ATOM 677 N N . GLN A 1 91 ? 5.438 7.920 -0.325 1.00 85.88 91 GLN A N 1
ATOM 678 C CA . GLN A 1 91 ? 4.186 8.670 -0.501 1.00 85.88 91 GLN A CA 1
ATOM 679 C C . GLN A 1 91 ? 3.018 8.022 0.247 1.00 85.88 91 GLN A C 1
ATOM 681 O O . GLN A 1 91 ? 2.225 8.712 0.884 1.00 85.88 91 GLN A O 1
ATOM 686 N N . LEU A 1 92 ? 2.926 6.693 0.203 1.00 82.50 92 LEU A N 1
ATOM 687 C CA . LEU A 1 92 ? 1.907 5.950 0.939 1.00 82.50 92 LEU A CA 1
ATOM 688 C C . LEU A 1 92 ? 2.106 6.071 2.449 1.00 82.50 92 LEU A C 1
ATOM 690 O O . LEU A 1 92 ? 1.134 6.296 3.166 1.00 82.50 92 LEU A O 1
ATOM 694 N N . CYS A 1 93 ? 3.350 5.980 2.920 1.00 84.00 93 CYS A N 1
ATOM 695 C CA . CYS A 1 93 ? 3.685 6.132 4.331 1.00 84.00 93 CYS A CA 1
ATOM 696 C C . CYS A 1 93 ? 3.334 7.532 4.850 1.00 84.00 93 CYS A C 1
ATOM 698 O O . CYS A 1 93 ? 2.695 7.646 5.891 1.00 84.00 93 CYS A O 1
ATOM 700 N N . LEU A 1 94 ? 3.693 8.582 4.102 1.00 81.81 94 LEU A N 1
ATOM 701 C CA . LEU A 1 94 ? 3.329 9.968 4.415 1.00 81.81 94 LEU A CA 1
ATOM 702 C C . LEU A 1 94 ? 1.812 10.134 4.497 1.00 81.81 94 LEU A C 1
ATOM 704 O O . LEU A 1 94 ? 1.302 10.623 5.499 1.00 81.81 94 LEU A O 1
ATOM 708 N N . GLY A 1 95 ? 1.082 9.616 3.506 1.00 76.81 95 GLY A N 1
ATOM 709 C CA . GLY A 1 95 ? -0.376 9.675 3.504 1.00 76.81 95 GLY A CA 1
ATOM 710 C C . GLY A 1 95 ? -1.031 8.929 4.672 1.00 76.81 95 GLY A C 1
ATOM 711 O O . GLY A 1 95 ? -2.138 9.287 5.061 1.00 76.81 95 GLY A O 1
ATOM 712 N N . CYS A 1 96 ? -0.385 7.906 5.243 1.00 74.38 96 CYS A N 1
ATOM 713 C CA . CYS A 1 96 ? -0.874 7.243 6.457 1.00 74.38 96 CYS A CA 1
ATOM 714 C C . CYS A 1 96 ? -0.695 8.110 7.706 1.00 74.38 96 CYS A C 1
ATOM 716 O O . CYS A 1 96 ? -1.538 8.049 8.591 1.00 74.38 96 CYS A O 1
ATOM 718 N N . ILE A 1 97 ? 0.388 8.888 7.775 1.00 70.75 97 ILE A N 1
ATOM 719 C CA . ILE A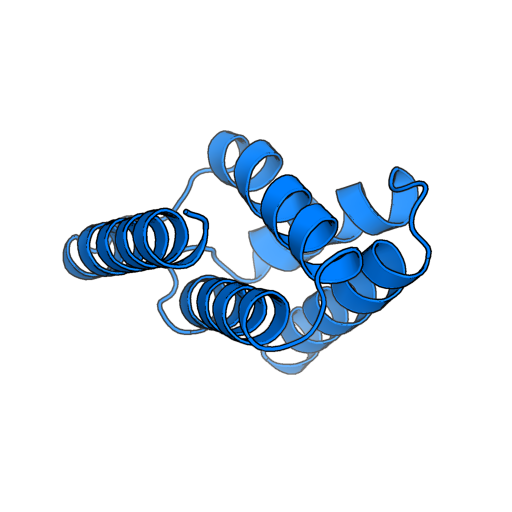 1 97 ? 0.688 9.782 8.902 1.00 70.75 97 ILE A CA 1
ATOM 720 C C . ILE A 1 97 ? -0.224 11.010 8.863 1.00 70.75 97 ILE A C 1
ATOM 722 O O . ILE A 1 97 ? -0.774 11.388 9.884 1.00 70.75 97 ILE A O 1
ATOM 726 N N . GLU A 1 98 ? -0.417 11.609 7.688 1.00 73.19 98 GLU A N 1
ATOM 727 C CA . GLU A 1 98 ? -1.254 12.808 7.521 1.00 73.19 98 GLU A CA 1
ATOM 728 C C . GLU A 1 98 ? -2.754 12.545 7.735 1.00 73.19 98 GLU A C 1
ATOM 730 O O . GLU A 1 98 ? -3.515 13.487 7.934 1.00 73.19 98 GLU A O 1
ATOM 735 N N . SER A 1 99 ? -3.187 11.281 7.662 1.00 63.31 99 SER A N 1
ATOM 736 C CA . SER A 1 99 ? -4.592 10.882 7.855 1.00 63.31 99 SER A CA 1
ATOM 737 C C . SER A 1 99 ? -4.892 10.342 9.263 1.00 63.31 99 SER A C 1
ATOM 739 O O . SER A 1 99 ? -6.020 9.908 9.493 1.00 63.31 99 SER A O 1
ATOM 741 N N . ALA A 1 100 ? -3.896 10.294 10.156 1.00 55.47 100 ALA A N 1
ATOM 742 C CA . ALA A 1 100 ? -4.007 9.809 11.536 1.00 55.47 100 ALA A CA 1
ATOM 743 C C . ALA A 1 100 ? -4.169 10.973 12.523 1.00 55.47 100 ALA A C 1
ATOM 745 O O . ALA A 1 100 ? -4.881 10.770 13.532 1.00 55.47 100 ALA A O 1
#

Foldseek 3Di:
DPPVVLVVVVVVLVVCLVVVAADDLVRLLPPQQVLLLCLLPDDDPSNVSSVVSVVSCDPSVSYQLVRLQPRRLVCCLPDPPRPSSNVSSVVSNVVSVVVD

Sequence (100 aa):
GGAKGLGLVQEVFHFLVARGRELDDAECMILIPFLIEKAGGAKGRFRDSLLEIVSVLRTHELVPAKRLGPIGCVSVIERSGHAKARSLACQLCLGCIESA

Secondary structure (DSSP, 8-state):
-HHHHHHHHHHHHHHHHHTTPPP-HHHHHHHHHHHHHHHHH--THHHHHHHHHHHHHHHTSSS-HHHIIIIIIHHHHHH-S-HHHHHHHHHHHHHHHHT-

InterPro domains:
  IPR011989 Armadillo-like helical [G3DSA:1.25.10.10] (2-100)